Protein AF-A0A522D1J7-F1 (afdb_monomer)

Mean predicted aligned error: 9.19 Å

Nearest PDB structures (foldseek):
  8uyf-assembly1_A  TM=4.421E-01  e=2.051E+00  Pediculus humanus corporis
  8uyf-assembly1_B  TM=4.474E-01  e=2.983E+00  Pediculus humanus corporis
  6uuf-assembly2_B  TM=2.053E-01  e=1.700E+00  Mycolicibacterium smegmatis MC2 155
  8eon-assembly1_o  TM=2.452E-01  e=3.598E+00  Pseudomonas phage vB_PaeM_E217

Solvent-accessible surface area (backbone atoms only — not comparable to full-atom values): 10510 Å² total; per-residue (Å²): 131,82,82,78,74,70,90,61,59,84,68,55,72,68,62,46,48,60,45,52,54,54,38,41,62,42,46,67,47,98,88,62,54,43,22,33,48,56,75,54,32,32,80,80,38,48,64,75,77,80,60,59,70,71,49,72,62,62,76,61,43,85,70,50,76,45,82,39,58,28,66,57,98,48,95,91,49,92,44,52,31,53,51,51,53,65,46,63,58,57,78,92,45,63,88,55,43,28,31,33,38,68,44,73,24,84,92,51,49,47,43,94,85,70,73,30,36,26,26,42,30,41,32,20,28,48,70,72,57,68,68,68,49,64,43,46,43,25,53,91,87,35,81,41,66,60,75,73,79,69,77,70,72,77,70,75,74,75,76,72,74,81,81,81,76,77,82,72,85,82,131

pLDDT: mean 85.58, std 15.96, range [39.41, 98.56]

Sequence (171 aa):
MTQQKSPIPKLSKDALLARAFRIKPLKADDDGTLHFIKPCDIETVAFAWDPERVEKAKGLTPLRAITTVHSYGAPSFFKPDISEVLAQIPPELLDRVSAFTTEPDYDNQFTQGGSYHRGVTTLYEGPLPEAVRAAPVIYKKKEVFPPEPSQATTQDIAVMKPIQLKKGPQP

Radius of gyration: 22.84 Å; Cα contacts (8 Å, |Δi|>4): 275; chains: 1; bounding box: 77×70×40 Å

Foldseek 3Di:
DPPPPPPQDDDDPVLLQVLPLQEFEWEADPVRFIFTFAADAQAPAQCHPDTHGDGTDPFKDWDDKDKFKAADPDLVDPRHGNSSVSRPPDPVCSVFFRYKYKDFPPVQQADVVSRIGIIIITTIGGDDDPCSSQHFHQYPNDTDGDPDPPPPPVPPPPPPDDDPDDDDDDD

Secondary structure (DSSP, 8-state):
------SSPPPPHHHHHHHHHH-EEEEE-TT--EEEEPP-BTTT--TTTSPPEEEE--S-EEEEEEEEEE--SSTT-----HHHHHHHS-GGGTTT--EEEEEE-SSS-B-TTSSSEEEEEEEEESPPPHHHHHSPEEETTEEEPPPP-----------PPP-----PPP-

Structure (mmCIF, N/CA/C/O backbone):
data_AF-A0A522D1J7-F1
#
_entry.id   AF-A0A522D1J7-F1
#
loop_
_atom_site.group_PDB
_atom_site.id
_atom_site.type_symbol
_atom_site.label_atom_id
_atom_site.label_alt_id
_atom_site.label_comp_id
_atom_site.label_asym_id
_atom_site.label_entity_id
_atom_site.label_seq_id
_atom_site.pdbx_PDB_ins_code
_atom_site.Cartn_x
_atom_site.Cartn_y
_atom_site.Cartn_z
_atom_site.occupancy
_atom_site.B_iso_or_equiv
_atom_site.auth_seq_id
_atom_site.auth_comp_id
_atom_site.auth_asym_id
_atom_site.auth_atom_id
_atom_site.pdbx_PDB_model_num
ATOM 1 N N . MET A 1 1 ? 21.960 17.605 -21.267 1.00 39.41 1 MET A N 1
ATOM 2 C CA . MET A 1 1 ? 21.534 16.441 -20.463 1.00 39.41 1 MET A CA 1
ATOM 3 C C . MET A 1 1 ? 20.221 16.798 -19.795 1.00 39.41 1 MET A C 1
ATOM 5 O O . MET A 1 1 ? 20.213 17.581 -18.855 1.00 39.41 1 MET A O 1
ATOM 9 N N . THR A 1 2 ? 19.105 16.338 -20.347 1.00 41.81 2 THR A N 1
ATOM 10 C CA . THR A 1 2 ? 17.777 16.564 -19.767 1.00 41.81 2 THR A CA 1
ATOM 11 C C . THR A 1 2 ? 17.699 15.727 -18.494 1.00 41.81 2 THR A C 1
ATOM 13 O O . THR A 1 2 ? 17.844 14.510 -18.571 1.00 41.81 2 THR A O 1
ATOM 16 N N . GLN A 1 3 ? 17.554 16.350 -17.321 1.00 41.66 3 GLN A N 1
ATOM 17 C CA . GLN A 1 3 ? 17.318 15.600 -16.086 1.00 41.66 3 GLN A CA 1
ATOM 18 C C . GLN A 1 3 ? 16.017 14.816 -16.265 1.00 41.66 3 GLN A C 1
ATOM 20 O O . GLN A 1 3 ? 14.937 15.402 -16.342 1.00 41.66 3 GLN A O 1
ATOM 25 N N . GLN A 1 4 ? 16.121 13.497 -16.399 1.00 52.09 4 GLN A N 1
ATOM 26 C CA . GLN A 1 4 ? 14.957 12.634 -16.490 1.00 52.09 4 GLN A CA 1
ATOM 27 C C . GLN A 1 4 ? 14.294 12.650 -15.110 1.00 52.09 4 GLN A C 1
ATOM 29 O O . GLN A 1 4 ? 14.857 12.181 -14.122 1.00 52.09 4 GLN A O 1
ATOM 34 N N . LYS A 1 5 ? 13.138 13.312 -15.016 1.00 63.69 5 LYS A N 1
ATOM 35 C CA . LYS A 1 5 ? 12.354 13.390 -13.783 1.00 63.69 5 LYS A CA 1
ATOM 36 C C . LYS A 1 5 ? 12.001 11.961 -13.362 1.00 63.69 5 LYS A C 1
ATOM 38 O O . LYS A 1 5 ? 11.512 11.198 -14.191 1.00 63.69 5 LYS A O 1
ATOM 43 N N . SER A 1 6 ? 12.271 11.609 -12.102 1.00 76.31 6 SER A N 1
ATOM 44 C CA . SER A 1 6 ? 11.918 10.296 -11.543 1.00 76.31 6 SER A CA 1
ATOM 45 C C . SER A 1 6 ? 10.456 9.958 -11.870 1.00 76.31 6 SER A C 1
ATOM 47 O O . SER A 1 6 ? 9.598 10.820 -11.649 1.00 76.31 6 SER A O 1
ATOM 49 N N . PRO A 1 7 ? 10.157 8.743 -12.370 1.00 84.00 7 PRO A N 1
ATOM 50 C CA . PRO A 1 7 ? 8.789 8.334 -12.685 1.00 84.00 7 PRO A CA 1
ATOM 51 C C . PRO A 1 7 ? 7.926 8.204 -11.425 1.00 84.00 7 PRO A C 1
ATOM 53 O O . PRO A 1 7 ? 6.711 8.347 -11.499 1.00 84.00 7 PRO A O 1
ATOM 56 N N . ILE A 1 8 ? 8.554 7.989 -10.264 1.00 89.38 8 ILE A N 1
ATOM 57 C CA . ILE A 1 8 ? 7.878 7.891 -8.971 1.00 89.38 8 ILE A CA 1
ATOM 58 C C . ILE A 1 8 ? 7.698 9.305 -8.392 1.00 89.38 8 ILE A C 1
ATOM 60 O O . ILE A 1 8 ? 8.707 9.989 -8.149 1.00 89.38 8 ILE A O 1
ATOM 64 N N . PRO A 1 9 ? 6.452 9.767 -8.163 1.00 91.69 9 PRO A N 1
ATOM 65 C CA . PRO A 1 9 ? 6.189 11.060 -7.544 1.00 91.69 9 PRO A CA 1
ATOM 66 C C . PRO A 1 9 ? 6.733 11.125 -6.114 1.00 91.69 9 PRO A C 1
ATOM 68 O O . PRO A 1 9 ? 6.658 10.160 -5.360 1.00 91.69 9 PRO A O 1
ATOM 71 N N . LYS A 1 10 ? 7.233 12.296 -5.708 1.00 90.31 10 LYS A N 1
ATOM 72 C CA . LYS A 1 10 ? 7.606 12.559 -4.312 1.00 90.31 10 LYS A CA 1
ATOM 73 C C . LYS A 1 10 ? 6.469 13.286 -3.605 1.00 90.31 10 LYS A C 1
ATOM 75 O O . LYS A 1 10 ? 6.099 14.384 -4.015 1.00 90.31 10 LYS A O 1
ATOM 80 N N . LEU A 1 11 ? 5.942 12.687 -2.541 1.00 91.81 11 LEU A N 1
ATOM 81 C CA . LEU A 1 11 ? 4.979 13.328 -1.647 1.00 91.81 11 LEU A CA 1
ATOM 82 C C . LEU A 1 11 ? 5.694 14.046 -0.497 1.00 91.81 11 LEU A C 1
ATOM 84 O O . LEU A 1 11 ? 6.791 13.660 -0.092 1.00 91.81 11 LEU A O 1
ATOM 88 N N . SER A 1 12 ? 5.053 15.077 0.058 1.00 95.69 12 SER A N 1
ATOM 89 C CA . SER A 1 12 ? 5.451 15.595 1.367 1.00 95.69 12 SER A CA 1
ATOM 90 C C . SER A 1 12 ? 5.176 14.544 2.447 1.00 95.69 12 SER A C 1
ATOM 92 O O . SER A 1 12 ? 4.295 13.694 2.289 1.00 95.69 12 SER A O 1
ATOM 94 N N . LYS A 1 13 ? 5.902 14.625 3.568 1.00 94.69 13 LYS A N 1
ATOM 95 C CA . LYS A 1 13 ? 5.699 13.738 4.723 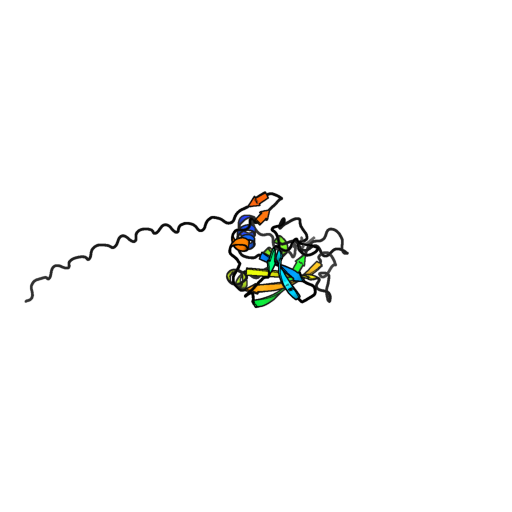1.00 94.69 13 LYS A CA 1
ATOM 96 C C . LYS A 1 13 ? 4.227 13.701 5.149 1.00 94.69 13 LYS A C 1
ATOM 98 O O . LYS A 1 13 ? 3.681 12.621 5.341 1.00 94.69 13 LYS A O 1
ATOM 103 N N . ASP A 1 14 ? 3.589 14.863 5.261 1.00 94.56 14 ASP A N 1
ATOM 104 C CA . ASP A 1 14 ? 2.214 14.961 5.759 1.00 94.56 14 ASP A CA 1
ATOM 105 C C . ASP A 1 14 ? 1.212 14.344 4.779 1.00 94.56 14 ASP A C 1
ATOM 107 O O . ASP A 1 14 ? 0.323 13.605 5.194 1.00 94.56 14 ASP A O 1
ATOM 111 N N . ALA A 1 15 ? 1.396 14.561 3.472 1.00 95.50 15 ALA A N 1
ATOM 112 C CA . ALA A 1 15 ? 0.555 13.942 2.451 1.00 95.50 15 ALA A CA 1
ATOM 113 C C . ALA A 1 15 ? 0.721 12.415 2.422 1.00 95.50 15 ALA A C 1
ATOM 115 O O . ALA A 1 15 ? -0.261 11.688 2.267 1.00 95.50 15 ALA A O 1
ATOM 116 N N . LEU A 1 16 ? 1.952 11.924 2.590 1.00 96.25 16 LEU A N 1
ATOM 117 C CA . LEU A 1 16 ? 2.239 10.496 2.651 1.00 96.25 16 LEU A CA 1
ATOM 118 C C . LEU A 1 16 ? 1.602 9.847 3.887 1.00 96.25 16 LEU A C 1
ATOM 120 O O . LEU A 1 16 ? 0.914 8.837 3.756 1.00 96.25 16 LEU A O 1
ATOM 124 N N . LEU A 1 17 ? 1.783 10.443 5.068 1.00 96.19 17 LEU A N 1
ATOM 125 C CA . LEU A 1 17 ? 1.192 9.946 6.311 1.00 96.19 17 LEU A CA 1
ATOM 126 C C . LEU A 1 17 ? -0.338 9.973 6.258 1.00 96.19 17 LEU A C 1
ATOM 128 O O . LEU A 1 17 ? -0.970 8.978 6.599 1.00 96.19 17 LEU A O 1
ATOM 132 N N . ALA A 1 18 ? -0.939 11.055 5.751 1.00 95.38 18 ALA A N 1
ATOM 133 C CA . ALA A 1 18 ? -2.389 11.150 5.580 1.00 95.38 18 ALA A CA 1
ATOM 134 C C . ALA A 1 18 ? -2.948 10.008 4.713 1.00 95.38 18 ALA A C 1
ATOM 136 O O . ALA A 1 18 ? -3.993 9.440 5.037 1.00 95.38 18 ALA A O 1
ATOM 137 N N . ARG A 1 19 ? -2.234 9.627 3.642 1.00 97.12 19 ARG A N 1
ATOM 138 C CA . ARG A 1 19 ? -2.584 8.455 2.826 1.00 97.12 19 ARG A CA 1
ATOM 139 C C . ARG A 1 19 ? -2.373 7.151 3.598 1.00 97.12 19 ARG A C 1
ATOM 141 O O . ARG A 1 19 ? -3.286 6.338 3.641 1.00 97.12 19 ARG A O 1
ATOM 148 N N . ALA A 1 20 ? -1.231 6.968 4.257 1.00 96.75 20 ALA A N 1
ATOM 149 C CA . ALA A 1 20 ? -0.894 5.741 4.990 1.00 96.75 20 ALA A CA 1
ATOM 150 C C . ALA A 1 20 ? -1.809 5.464 6.204 1.00 96.75 20 ALA A C 1
ATOM 152 O O . ALA A 1 20 ? -1.989 4.313 6.616 1.00 96.75 20 ALA A O 1
ATOM 153 N N . PHE A 1 21 ? -2.428 6.496 6.783 1.00 96.38 21 PHE A N 1
ATOM 154 C CA . PHE A 1 21 ? -3.454 6.316 7.812 1.00 96.38 21 PHE A CA 1
ATOM 155 C C . PHE A 1 21 ? -4.760 5.747 7.253 1.00 96.38 21 PHE A C 1
ATOM 157 O O . PHE A 1 21 ? -5.415 4.966 7.939 1.00 96.38 21 PHE A O 1
ATOM 164 N N . ARG A 1 22 ? -5.115 6.097 6.013 1.00 96.19 22 ARG A N 1
ATOM 165 C CA . ARG A 1 22 ? -6.390 5.731 5.374 1.00 96.19 22 ARG A CA 1
ATOM 166 C C . ARG A 1 22 ? -6.303 4.499 4.479 1.00 96.19 22 ARG A C 1
ATOM 168 O O . ARG A 1 22 ? -7.306 3.821 4.306 1.00 96.19 22 ARG A O 1
ATOM 175 N N . ILE A 1 23 ? -5.136 4.244 3.897 1.00 97.94 23 ILE A N 1
ATOM 176 C CA . ILE A 1 23 ? -4.928 3.250 2.846 1.00 97.94 23 ILE A CA 1
ATOM 177 C C . ILE A 1 23 ? -3.922 2.217 3.343 1.00 97.94 23 ILE A C 1
ATOM 179 O O . ILE A 1 23 ? -2.768 2.556 3.615 1.00 97.94 23 ILE A O 1
ATOM 183 N N . LYS A 1 24 ? -4.360 0.963 3.477 1.00 96.88 24 LYS A N 1
ATOM 184 C CA . LYS A 1 24 ? -3.573 -0.100 4.113 1.00 96.88 24 LYS A CA 1
ATOM 185 C C . LYS A 1 24 ? -3.118 -1.172 3.114 1.00 96.88 24 LYS A C 1
ATOM 187 O O . LYS A 1 24 ? -3.915 -1.600 2.281 1.00 96.88 24 LYS A O 1
ATOM 192 N N . PRO A 1 25 ? -1.859 -1.630 3.188 1.00 97.19 25 PRO A N 1
ATOM 193 C CA . PRO A 1 25 ? -1.409 -2.760 2.388 1.00 97.19 25 PRO A CA 1
ATOM 194 C C . PRO A 1 25 ? -2.101 -4.054 2.829 1.00 97.19 25 PRO A C 1
ATOM 196 O O . PRO A 1 25 ? -2.381 -4.269 4.012 1.00 97.19 25 PRO A O 1
ATOM 199 N N . LEU A 1 26 ? -2.331 -4.926 1.857 1.00 96.69 26 LEU A N 1
ATOM 200 C CA . LEU A 1 26 ? -2.852 -6.273 2.026 1.00 96.69 26 LEU A CA 1
ATOM 201 C C . LEU A 1 26 ? -1.851 -7.292 1.486 1.00 96.69 26 LEU A C 1
ATOM 203 O O . LEU A 1 26 ? -1.044 -6.993 0.601 1.00 96.69 26 LEU A O 1
ATOM 207 N N . LYS A 1 27 ? -1.973 -8.526 1.966 1.00 94.62 27 LYS A N 1
ATOM 208 C CA . LYS A 1 27 ? -1.305 -9.698 1.405 1.00 94.62 27 LYS A CA 1
ATOM 209 C C . LYS A 1 27 ? -2.343 -10.781 1.126 1.00 94.62 27 LYS A C 1
ATOM 211 O O . LYS A 1 27 ? -3.201 -11.032 1.968 1.00 94.62 27 LYS A O 1
ATOM 216 N N . ALA A 1 28 ? -2.272 -11.376 -0.060 1.00 92.81 28 ALA A N 1
ATOM 217 C CA . ALA A 1 28 ? -3.048 -12.563 -0.396 1.00 92.81 28 ALA A CA 1
ATOM 218 C C . ALA A 1 28 ? -2.327 -13.823 0.104 1.00 92.81 28 ALA A C 1
ATOM 220 O O . ALA A 1 28 ? -1.097 -13.896 0.024 1.00 92.81 28 ALA A O 1
ATOM 221 N N . ASP A 1 29 ? -3.097 -14.785 0.599 1.00 90.44 29 ASP A N 1
ATOM 222 C CA . ASP A 1 29 ? -2.662 -16.168 0.793 1.00 90.44 29 ASP A CA 1
ATOM 223 C C . ASP A 1 29 ? -2.721 -16.962 -0.516 1.00 90.44 29 ASP A C 1
ATOM 225 O O . ASP A 1 29 ? -3.245 -16.488 -1.526 1.00 90.44 29 ASP A O 1
ATOM 229 N N . ASP A 1 30 ? -2.190 -18.186 -0.491 1.00 88.25 30 ASP A N 1
ATOM 230 C CA . ASP A 1 30 ? -2.164 -19.089 -1.649 1.00 88.25 30 ASP A CA 1
ATOM 231 C C . ASP A 1 30 ? -3.578 -19.446 -2.152 1.00 88.25 30 ASP A C 1
ATOM 233 O O . ASP A 1 30 ? -3.762 -19.771 -3.323 1.00 88.25 30 ASP A O 1
ATOM 237 N N . ASP A 1 31 ? -4.591 -19.353 -1.283 1.00 90.94 31 ASP A N 1
ATOM 238 C CA . ASP A 1 31 ? -6.010 -19.541 -1.616 1.00 90.94 31 ASP A CA 1
ATOM 239 C C . ASP A 1 31 ? -6.691 -18.257 -2.142 1.00 90.94 31 ASP A C 1
ATOM 241 O O . ASP A 1 31 ? -7.889 -18.258 -2.432 1.00 90.94 31 ASP A O 1
ATOM 245 N N . GLY A 1 32 ? -5.947 -17.150 -2.243 1.00 91.00 32 GLY A N 1
ATOM 246 C CA . GLY A 1 32 ? -6.447 -15.833 -2.631 1.00 91.00 32 GLY A CA 1
ATOM 247 C C . GLY A 1 32 ? -7.129 -15.049 -1.504 1.00 91.00 32 GLY A C 1
ATOM 248 O O . GLY A 1 32 ? -7.619 -13.942 -1.742 1.00 91.00 32 GLY A O 1
ATOM 249 N N . THR A 1 33 ? -7.170 -15.566 -0.271 1.00 94.25 33 THR A N 1
ATOM 250 C CA . THR A 1 33 ? -7.717 -14.830 0.871 1.00 94.25 33 THR A CA 1
ATOM 251 C C . THR A 1 33 ? -6.848 -13.606 1.170 1.00 94.25 33 THR A C 1
ATOM 253 O O . THR A 1 33 ? -5.648 -13.712 1.404 1.00 94.25 33 THR A O 1
ATOM 256 N N . LEU A 1 34 ? -7.469 -12.424 1.218 1.00 96.06 34 LEU A N 1
ATOM 257 C CA . LEU A 1 34 ? -6.787 -11.176 1.557 1.00 96.06 34 LEU A CA 1
ATOM 258 C C . LEU A 1 34 ? -6.702 -10.970 3.072 1.00 96.06 34 LEU A C 1
ATOM 260 O O . LEU A 1 34 ? -7.700 -11.087 3.787 1.00 96.06 34 LEU A O 1
ATOM 264 N N . HIS A 1 35 ? -5.523 -10.572 3.537 1.00 96.44 35 HIS A N 1
ATOM 265 C CA . HIS A 1 35 ? -5.229 -10.232 4.924 1.00 96.44 35 HIS A CA 1
ATOM 266 C C . HIS A 1 35 ? -4.638 -8.830 5.038 1.00 96.44 35 HIS A C 1
ATOM 268 O O . HIS A 1 35 ? -3.801 -8.430 4.227 1.00 96.44 35 HIS A O 1
ATOM 274 N N . PHE A 1 36 ? -5.028 -8.104 6.085 1.00 96.31 36 PHE A N 1
ATOM 275 C CA . PHE A 1 36 ? -4.264 -6.945 6.533 1.00 96.31 36 PHE A CA 1
ATOM 276 C C . PHE A 1 36 ? -2.947 -7.411 7.142 1.00 96.31 36 PHE A C 1
ATOM 278 O O . PHE A 1 36 ? -2.884 -8.441 7.821 1.00 96.31 36 PHE A O 1
ATOM 285 N N . ILE A 1 37 ? -1.902 -6.625 6.916 1.00 94.56 37 ILE A N 1
ATOM 286 C CA . ILE A 1 37 ? -0.573 -6.909 7.442 1.00 94.56 37 ILE A CA 1
ATOM 287 C C . ILE A 1 37 ? -0.249 -6.018 8.635 1.00 94.56 37 ILE A C 1
ATOM 289 O O . ILE A 1 37 ? -0.783 -4.916 8.782 1.00 94.56 37 ILE A O 1
ATOM 293 N N . LYS A 1 38 ? 0.660 -6.491 9.482 1.00 93.88 38 LYS A N 1
ATOM 294 C CA . LYS A 1 38 ? 1.192 -5.72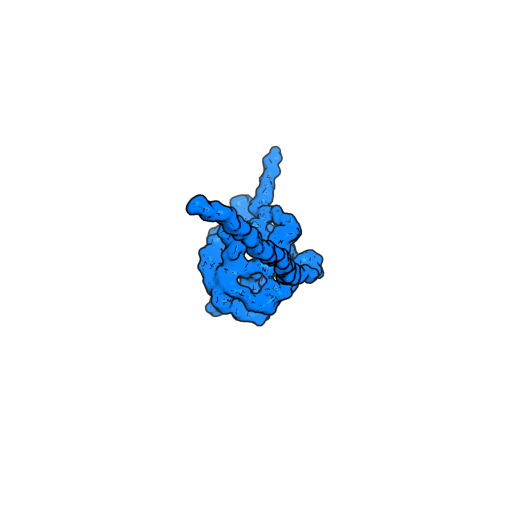3 10.600 1.00 93.88 38 LYS A CA 1
ATOM 295 C C . LYS A 1 38 ? 1.887 -4.461 10.082 1.00 93.88 38 LYS A C 1
ATOM 297 O O . LYS A 1 38 ? 2.559 -4.526 9.047 1.00 93.88 38 LYS A O 1
ATOM 302 N N . PRO A 1 39 ? 1.766 -3.322 10.788 1.00 93.81 39 PRO A N 1
ATOM 303 C CA . PRO A 1 39 ? 2.493 -2.118 10.427 1.00 93.81 39 PRO A CA 1
ATOM 304 C C . PRO A 1 39 ? 3.986 -2.387 10.242 1.00 93.81 39 PRO A C 1
ATOM 306 O O . PRO A 1 39 ? 4.653 -2.944 11.113 1.00 93.81 39 PRO A O 1
ATOM 309 N N . CYS A 1 40 ? 4.507 -1.962 9.099 1.00 92.94 40 CYS A N 1
ATOM 310 C CA . CYS A 1 40 ? 5.922 -1.999 8.767 1.00 92.94 40 CYS A CA 1
ATOM 311 C C . CYS A 1 40 ? 6.348 -0.645 8.198 1.00 92.94 40 CYS A C 1
ATOM 313 O O . CYS A 1 40 ? 5.508 0.210 7.899 1.00 92.94 40 CYS A O 1
ATOM 315 N N . ASP A 1 41 ? 7.659 -0.421 8.119 1.00 94.06 41 ASP A N 1
ATOM 316 C CA . ASP A 1 41 ? 8.195 0.860 7.671 1.00 94.06 41 ASP A CA 1
ATOM 317 C C . ASP A 1 41 ? 7.870 1.121 6.197 1.00 94.06 41 ASP A C 1
ATOM 319 O O . ASP A 1 41 ? 8.293 0.373 5.314 1.00 94.06 41 ASP A O 1
ATOM 323 N N . ILE A 1 42 ? 7.141 2.208 5.941 1.00 93.50 42 ILE A N 1
ATOM 324 C CA . ILE A 1 42 ? 6.578 2.501 4.618 1.00 93.50 42 ILE A CA 1
ATOM 325 C C . ILE A 1 42 ? 7.610 2.926 3.554 1.00 93.50 42 ILE A C 1
ATOM 327 O O . ILE A 1 42 ? 7.247 3.026 2.382 1.00 93.50 42 ILE A O 1
ATOM 331 N N . GLU A 1 43 ? 8.864 3.201 3.929 1.00 90.25 43 GLU A N 1
ATOM 332 C CA . GLU A 1 43 ? 9.93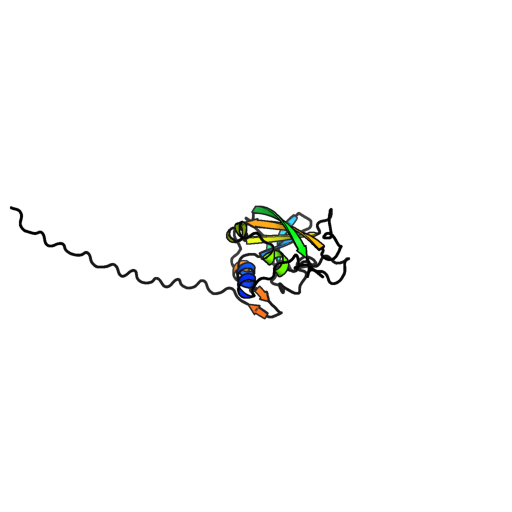6 3.627 3.006 1.00 90.25 43 GLU A CA 1
ATOM 333 C C . GLU A 1 43 ? 11.073 2.608 2.871 1.00 90.25 43 GLU A C 1
ATOM 335 O O . GLU A 1 43 ? 11.944 2.784 2.027 1.00 90.25 43 GLU A O 1
ATOM 340 N N . THR A 1 44 ? 11.148 1.599 3.741 1.00 83.81 44 THR A N 1
ATOM 341 C CA . THR A 1 44 ? 12.337 0.732 3.802 1.00 83.81 44 THR A CA 1
ATOM 342 C C . THR A 1 44 ? 12.036 -0.758 3.768 1.00 83.81 44 THR A C 1
ATOM 344 O O . THR A 1 44 ? 12.947 -1.540 3.460 1.00 83.81 44 THR A O 1
ATOM 347 N N . VAL A 1 45 ? 10.796 -1.167 4.052 1.00 84.00 45 VAL A N 1
ATOM 348 C CA . VAL A 1 45 ? 10.395 -2.575 4.115 1.00 84.00 45 VAL A CA 1
ATOM 349 C C . VAL A 1 45 ? 9.621 -2.982 2.865 1.00 84.00 45 VAL A C 1
ATOM 351 O O . VAL A 1 45 ? 8.610 -2.385 2.504 1.00 84.00 45 VAL A O 1
ATOM 354 N N . ALA A 1 46 ? 10.072 -4.088 2.270 1.00 83.31 46 ALA A N 1
ATOM 355 C CA . ALA A 1 46 ? 9.395 -4.776 1.182 1.00 83.31 46 ALA A CA 1
ATOM 356 C C . ALA A 1 46 ? 8.165 -5.519 1.721 1.00 83.31 46 ALA A C 1
ATOM 358 O O . ALA A 1 46 ? 8.233 -6.701 2.063 1.00 83.31 46 ALA A O 1
ATOM 359 N N . PHE A 1 47 ? 7.035 -4.827 1.827 1.00 84.81 47 PHE A N 1
ATOM 360 C CA . PHE A 1 47 ? 5.827 -5.381 2.448 1.00 84.81 47 PHE A CA 1
ATOM 361 C C . PHE A 1 47 ? 5.266 -6.615 1.712 1.00 84.81 47 PHE A C 1
ATOM 363 O O . PHE A 1 47 ? 4.455 -7.347 2.270 1.00 84.81 47 PHE A O 1
ATOM 370 N N . ALA A 1 48 ? 5.695 -6.862 0.470 1.00 80.00 48 ALA A N 1
ATOM 371 C CA . ALA A 1 48 ? 5.226 -7.968 -0.357 1.00 80.00 48 ALA A CA 1
ATOM 372 C C . ALA A 1 48 ? 5.910 -9.325 -0.081 1.00 80.00 48 ALA A C 1
ATOM 374 O O . ALA A 1 48 ? 5.368 -10.343 -0.515 1.00 80.00 48 ALA A O 1
ATOM 375 N N . TRP A 1 49 ? 7.072 -9.375 0.587 1.00 81.75 49 TRP A N 1
ATOM 376 C CA . TRP A 1 49 ? 7.884 -10.605 0.668 1.00 81.75 49 TRP A CA 1
ATOM 377 C C . TRP A 1 49 ? 7.381 -11.613 1.696 1.00 81.75 49 TRP A C 1
ATOM 379 O O . TRP A 1 49 ? 7.054 -12.730 1.315 1.00 81.75 49 TRP A O 1
ATOM 389 N N . ASP A 1 50 ? 7.279 -11.226 2.964 1.00 79.12 50 ASP A N 1
ATOM 390 C CA . ASP A 1 50 ? 6.701 -12.087 4.004 1.00 79.12 50 ASP A CA 1
ATOM 391 C C . ASP A 1 50 ? 6.219 -11.252 5.200 1.00 79.12 50 ASP A C 1
ATOM 393 O O . ASP A 1 50 ? 6.884 -11.167 6.235 1.00 79.12 50 ASP A O 1
ATOM 397 N N . PRO A 1 51 ? 5.111 -10.511 5.043 1.00 85.19 51 PRO A N 1
ATOM 398 C CA . PRO A 1 51 ? 4.587 -9.711 6.130 1.00 85.19 51 PRO A CA 1
ATOM 399 C C . PRO A 1 51 ? 3.844 -10.581 7.154 1.00 85.19 51 PRO A C 1
ATOM 401 O O . PRO A 1 51 ? 3.081 -11.486 6.806 1.00 85.19 51 PRO A O 1
ATOM 404 N N . GLU A 1 52 ? 3.983 -10.233 8.433 1.00 89.00 52 GLU A N 1
ATOM 405 C CA . GLU A 1 52 ? 3.140 -10.790 9.492 1.00 89.00 52 GLU A CA 1
ATOM 406 C C . GLU A 1 52 ? 1.682 -10.370 9.245 1.00 89.00 52 GLU A C 1
ATOM 408 O O . GLU A 1 52 ? 1.366 -9.180 9.150 1.00 89.00 52 GLU A O 1
ATOM 413 N N . ARG A 1 53 ? 0.791 -11.350 9.102 1.00 90.88 53 ARG A N 1
ATOM 414 C CA . ARG A 1 53 ? -0.637 -11.132 8.841 1.00 90.88 53 ARG A CA 1
ATOM 415 C C . ARG A 1 53 ? -1.368 -10.928 10.163 1.00 90.88 53 ARG A C 1
ATOM 417 O O . ARG A 1 53 ? -1.077 -11.617 11.135 1.00 90.88 53 ARG A O 1
ATOM 424 N N . VAL A 1 54 ? -2.325 -10.005 10.191 1.00 90.19 54 VAL A N 1
ATOM 425 C CA . VAL A 1 54 ? -3.071 -9.660 11.414 1.00 90.19 54 VAL A CA 1
ATOM 426 C C . VAL A 1 54 ? -4.478 -10.237 11.369 1.00 90.19 54 VAL A C 1
ATOM 428 O O . VAL A 1 54 ? -4.837 -11.076 12.188 1.00 90.19 54 VAL A O 1
ATOM 431 N N . GLU A 1 55 ? -5.284 -9.812 10.398 1.00 92.88 55 GLU A N 1
ATOM 432 C CA . GLU A 1 55 ? -6.676 -10.242 10.285 1.00 92.88 55 GLU A CA 1
ATOM 433 C C . GLU A 1 55 ? -7.125 -10.338 8.825 1.00 92.88 55 GLU A C 1
ATOM 435 O O . GLU A 1 55 ? -6.557 -9.698 7.937 1.00 92.88 55 GLU A O 1
ATOM 440 N N . LYS A 1 56 ? -8.147 -11.162 8.568 1.00 95.06 56 LYS A N 1
ATOM 441 C CA . LYS A 1 56 ? -8.733 -11.331 7.232 1.00 95.06 56 LYS A CA 1
ATOM 442 C C . LYS A 1 56 ? -9.462 -10.055 6.818 1.00 95.06 56 LYS A C 1
ATOM 444 O O . LYS A 1 56 ? -10.331 -9.573 7.543 1.00 95.06 56 LYS A O 1
ATOM 449 N N . ALA A 1 57 ? -9.173 -9.558 5.623 1.00 95.50 57 ALA A N 1
ATOM 450 C CA . ALA A 1 57 ? -9.864 -8.417 5.051 1.00 95.50 57 ALA A CA 1
ATOM 451 C C . ALA A 1 57 ? -11.269 -8.832 4.587 1.00 95.50 57 ALA A C 1
ATOM 453 O O . ALA A 1 57 ? -11.438 -9.567 3.614 1.00 95.50 57 ALA A O 1
ATOM 454 N N . LYS A 1 58 ? -12.298 -8.384 5.313 1.00 95.12 58 LYS A N 1
ATOM 455 C CA . LYS A 1 58 ? -13.709 -8.669 5.015 1.00 95.12 58 LYS A CA 1
ATOM 456 C C . LYS A 1 58 ? -14.411 -7.410 4.518 1.00 95.12 58 LYS A C 1
ATOM 458 O O . LYS A 1 58 ? -14.198 -6.330 5.056 1.00 95.12 58 LYS A O 1
ATOM 463 N N . GLY A 1 59 ? -15.282 -7.564 3.521 1.00 95.06 59 GLY A N 1
ATOM 464 C CA . GLY A 1 59 ? -16.094 -6.463 2.988 1.00 95.06 59 GLY A CA 1
ATOM 465 C C . GLY A 1 59 ? -15.349 -5.498 2.061 1.00 95.06 59 GLY A C 1
ATOM 466 O O . GLY A 1 59 ? -15.914 -4.473 1.695 1.00 95.06 59 GLY A O 1
ATOM 467 N N . LEU A 1 60 ? -14.109 -5.814 1.676 1.00 97.00 60 LEU A N 1
ATOM 468 C CA . LEU A 1 60 ? -13.397 -5.078 0.637 1.00 97.00 60 LEU A CA 1
ATOM 469 C C . LEU A 1 60 ? -13.842 -5.537 -0.751 1.00 97.00 60 LEU A C 1
ATOM 471 O O . LEU A 1 60 ? -14.054 -6.727 -0.986 1.00 97.00 60 LEU A O 1
ATOM 475 N N . THR A 1 61 ? -13.933 -4.589 -1.676 1.00 97.25 61 THR A N 1
ATOM 476 C CA . THR A 1 61 ? -14.262 -4.831 -3.083 1.00 97.25 61 THR A CA 1
ATOM 477 C C . THR A 1 61 ? -13.177 -4.238 -3.981 1.00 97.25 61 THR A C 1
ATOM 479 O O . THR A 1 61 ? -12.693 -3.141 -3.686 1.00 97.25 61 THR A O 1
ATOM 482 N N . PRO A 1 62 ? -12.741 -4.942 -5.045 1.00 97.38 62 PRO A N 1
ATOM 483 C CA . PRO A 1 62 ? -11.775 -4.390 -5.988 1.00 97.38 62 PRO A CA 1
ATOM 484 C C . PRO A 1 62 ? -12.341 -3.143 -6.672 1.00 97.38 62 PRO A C 1
ATOM 486 O O . PRO A 1 62 ? -13.426 -3.182 -7.247 1.00 97.38 62 PRO A O 1
ATOM 489 N N . LEU A 1 63 ? -11.586 -2.048 -6.631 1.00 96.69 63 LEU A N 1
ATOM 490 C CA . LEU A 1 63 ? -11.946 -0.775 -7.248 1.00 96.69 63 LEU A CA 1
ATOM 491 C C . LEU A 1 63 ? -11.324 -0.637 -8.642 1.00 96.69 63 LEU A C 1
ATOM 493 O O . LEU A 1 63 ? -12.014 -0.349 -9.619 1.00 96.69 63 LEU A O 1
ATOM 497 N N . ARG A 1 64 ? -9.996 -0.784 -8.728 1.00 96.69 64 ARG A N 1
ATOM 498 C CA . ARG A 1 64 ? -9.224 -0.624 -9.969 1.00 96.69 64 ARG A CA 1
ATOM 499 C C . ARG A 1 64 ? -7.824 -1.213 -9.810 1.00 96.69 64 ARG A C 1
ATOM 501 O O . ARG A 1 64 ? -7.212 -1.042 -8.760 1.00 96.69 64 ARG A O 1
ATOM 508 N N . ALA A 1 65 ? -7.297 -1.820 -10.869 1.00 97.75 65 ALA A N 1
ATOM 509 C CA . ALA A 1 65 ? -5.872 -2.114 -10.986 1.00 97.75 65 ALA A CA 1
ATOM 510 C C . ALA A 1 65 ? -5.145 -0.959 -11.691 1.00 97.75 65 ALA A C 1
ATOM 512 O O . ALA A 1 65 ? -5.629 -0.433 -12.696 1.00 97.75 65 ALA A O 1
ATOM 513 N N . ILE A 1 66 ? -3.995 -0.555 -11.160 1.00 97.12 66 ILE A N 1
ATOM 514 C CA . ILE A 1 66 ? -3.114 0.463 -11.739 1.00 97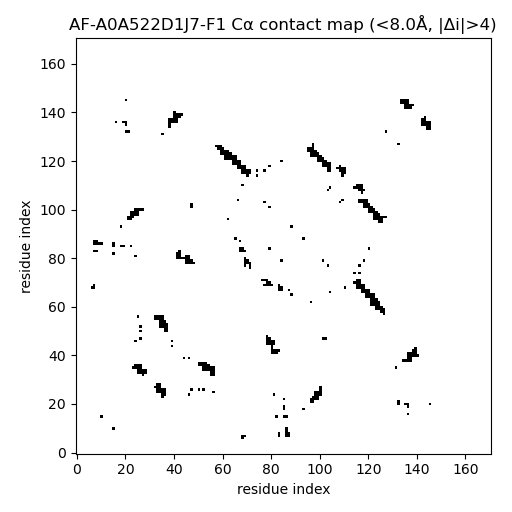.12 66 ILE A CA 1
ATOM 515 C C . ILE A 1 66 ? -1.703 -0.103 -11.891 1.00 97.12 66 ILE A C 1
ATOM 517 O O . ILE A 1 66 ? -1.273 -0.941 -11.100 1.00 97.12 66 ILE A O 1
ATOM 521 N N . THR A 1 67 ? -0.960 0.382 -12.881 1.00 96.56 67 THR A N 1
ATOM 522 C CA . THR A 1 67 ? 0.476 0.106 -12.971 1.00 96.56 67 THR A CA 1
ATOM 523 C C . THR A 1 67 ? 1.231 1.050 -12.044 1.00 96.56 67 THR A C 1
ATOM 525 O O . THR A 1 67 ? 1.063 2.267 -12.128 1.00 96.56 67 THR A O 1
ATOM 528 N N . THR A 1 68 ? 2.079 0.497 -11.183 1.00 95.44 68 THR A N 1
ATOM 529 C CA . THR A 1 68 ? 2.994 1.249 -10.318 1.00 95.44 68 THR A CA 1
ATOM 530 C C . THR A 1 68 ? 4.440 0.968 -10.698 1.00 95.44 68 THR A C 1
ATOM 532 O O . THR A 1 68 ? 4.767 -0.071 -11.266 1.00 95.44 68 THR A O 1
ATOM 535 N N . VAL A 1 69 ? 5.316 1.921 -10.408 1.00 94.50 69 VAL A N 1
ATOM 536 C CA . VAL A 1 69 ? 6.754 1.837 -10.655 1.00 94.50 69 VAL A CA 1
ATOM 537 C C . VAL A 1 69 ? 7.496 1.823 -9.322 1.00 94.50 69 VAL A C 1
ATOM 539 O O . VAL A 1 69 ? 7.149 2.589 -8.425 1.00 94.50 69 VAL A O 1
ATOM 542 N N . HIS A 1 70 ? 8.511 0.970 -9.206 1.00 92.56 70 HIS A N 1
ATOM 543 C CA . HIS A 1 70 ? 9.250 0.731 -7.968 1.00 92.56 70 HIS A CA 1
ATOM 544 C C . HIS A 1 70 ? 10.750 0.846 -8.187 1.00 92.56 70 HIS A C 1
ATOM 546 O O . HIS A 1 70 ? 11.292 0.331 -9.172 1.00 92.56 70 HIS A O 1
ATOM 552 N N . SER A 1 71 ? 11.426 1.533 -7.272 1.00 88.88 71 SER A N 1
ATOM 553 C CA . SER A 1 71 ? 12.881 1.518 -7.231 1.00 88.88 71 SER A CA 1
ATOM 554 C C . SER A 1 71 ? 13.384 0.156 -6.741 1.00 88.88 71 SER A C 1
ATOM 556 O O . SER A 1 71 ? 12.698 -0.568 -6.024 1.00 88.88 71 SER A O 1
ATOM 558 N N . TYR A 1 72 ? 14.594 -0.223 -7.147 1.00 76.12 72 TYR A N 1
ATOM 559 C CA . TYR A 1 72 ? 15.246 -1.429 -6.646 1.00 76.12 72 TYR A CA 1
ATOM 560 C C . TYR A 1 72 ? 16.742 -1.201 -6.452 1.00 76.12 72 TYR A C 1
ATOM 562 O O . TYR A 1 72 ? 17.380 -0.445 -7.182 1.00 76.12 72 TYR A O 1
ATOM 570 N N . GLY A 1 73 ? 17.316 -1.901 -5.470 1.00 66.06 73 GLY A N 1
ATOM 571 C CA . GLY A 1 73 ? 18.770 -1.974 -5.286 1.00 66.06 73 GLY A CA 1
ATOM 572 C C . GLY A 1 73 ? 19.443 -2.991 -6.214 1.00 66.06 73 GLY A C 1
ATOM 573 O O . GLY A 1 73 ? 20.636 -2.880 -6.478 1.00 66.06 73 GLY A O 1
ATOM 574 N N . ALA A 1 74 ? 18.684 -3.968 -6.723 1.00 73.44 74 ALA A N 1
ATOM 575 C CA . ALA A 1 74 ? 19.152 -4.966 -7.679 1.00 73.44 74 ALA A CA 1
ATOM 576 C C . ALA A 1 74 ? 17.994 -5.445 -8.585 1.00 73.44 74 ALA A C 1
ATOM 578 O O . ALA A 1 74 ? 16.901 -5.689 -8.068 1.00 73.44 74 ALA A O 1
ATOM 579 N N . PRO A 1 75 ? 18.217 -5.632 -9.904 1.00 72.19 75 PRO A N 1
ATOM 580 C CA . PRO A 1 75 ? 17.156 -5.969 -10.863 1.00 72.19 75 PRO A CA 1
ATOM 581 C C . PRO A 1 75 ? 16.383 -7.258 -10.564 1.00 72.19 75 PRO A C 1
ATOM 583 O O . PRO A 1 75 ? 15.245 -7.392 -10.996 1.00 72.19 75 PRO A O 1
ATOM 586 N N . SER A 1 76 ? 16.971 -8.209 -9.837 1.00 78.00 76 SER A N 1
ATOM 587 C CA . SER A 1 76 ? 16.335 -9.501 -9.544 1.00 78.00 76 SER A CA 1
ATOM 588 C C . SER A 1 76 ? 15.322 -9.458 -8.396 1.00 78.00 76 SER A C 1
ATOM 590 O O . SER A 1 76 ? 14.650 -10.454 -8.151 1.00 78.00 76 SER A O 1
ATOM 592 N N . PHE A 1 77 ? 15.220 -8.344 -7.663 1.00 82.44 77 PHE A N 1
ATOM 593 C CA . PHE A 1 77 ? 14.425 -8.270 -6.437 1.00 82.44 77 PHE A CA 1
ATOM 594 C C . PHE A 1 77 ? 13.310 -7.235 -6.553 1.00 82.44 77 PHE A C 1
ATOM 596 O O . PHE A 1 77 ? 13.555 -6.041 -6.389 1.00 82.44 77 PHE A O 1
ATOM 603 N N . PHE A 1 78 ? 12.080 -7.702 -6.791 1.00 87.31 78 PHE A N 1
ATOM 604 C CA . PHE A 1 78 ? 10.892 -6.850 -6.749 1.00 87.31 78 PHE A CA 1
ATOM 605 C C . PHE A 1 78 ? 10.614 -6.413 -5.314 1.00 87.31 78 PHE A C 1
ATOM 607 O O . PHE A 1 78 ? 10.080 -7.186 -4.518 1.00 87.31 78 PHE A O 1
ATOM 614 N N . LYS A 1 79 ? 11.018 -5.190 -4.976 1.00 85.81 79 LYS A N 1
ATOM 615 C CA . LYS A 1 79 ? 10.979 -4.653 -3.616 1.00 85.81 79 LYS A CA 1
ATOM 616 C C . LYS A 1 79 ? 10.066 -3.421 -3.548 1.00 85.81 79 LYS A C 1
ATOM 618 O O . LYS A 1 79 ? 10.575 -2.312 -3.433 1.00 85.81 79 LYS A O 1
ATOM 623 N N . PRO A 1 80 ? 8.736 -3.585 -3.653 1.00 88.50 80 PRO A N 1
ATOM 624 C CA . PRO A 1 80 ? 7.844 -2.440 -3.620 1.00 88.50 80 PRO A CA 1
ATOM 625 C C . PRO A 1 80 ? 7.809 -1.847 -2.211 1.00 88.50 80 PRO A C 1
ATOM 627 O O . PRO A 1 80 ? 7.531 -2.556 -1.238 1.00 88.50 80 PRO A O 1
ATOM 630 N N . ASP A 1 81 ? 8.035 -0.540 -2.115 1.00 91.06 81 ASP A N 1
ATOM 631 C CA . ASP A 1 81 ? 7.836 0.202 -0.876 1.00 91.06 81 ASP A CA 1
ATOM 632 C C . ASP A 1 81 ? 6.416 0.799 -0.850 1.00 91.06 81 ASP A C 1
ATOM 634 O O . ASP A 1 81 ? 5.893 1.285 -1.859 1.00 91.06 81 ASP A O 1
ATOM 638 N N . ILE A 1 82 ? 5.773 0.794 0.324 1.00 95.44 82 ILE A N 1
ATOM 639 C CA . ILE A 1 82 ? 4.397 1.303 0.498 1.00 95.44 82 ILE A CA 1
ATOM 640 C C . ILE A 1 82 ? 4.298 2.765 0.044 1.00 95.44 82 ILE A C 1
ATOM 642 O O . ILE A 1 82 ? 3.324 3.157 -0.597 1.00 95.44 82 ILE A O 1
ATOM 646 N N . SER A 1 83 ? 5.308 3.579 0.354 1.00 95.56 83 SER A N 1
ATOM 647 C CA . SER A 1 83 ? 5.328 4.997 -0.005 1.00 95.56 83 SER A CA 1
ATOM 648 C C . SER A 1 83 ? 5.287 5.242 -1.514 1.00 95.56 83 SER A C 1
ATOM 650 O O . SER A 1 83 ? 4.589 6.157 -1.956 1.00 95.56 83 SER A O 1
ATOM 652 N N . GLU A 1 84 ? 5.953 4.401 -2.309 1.00 95.12 84 GLU A N 1
ATOM 653 C CA . GLU A 1 84 ? 5.940 4.484 -3.770 1.00 95.12 84 GLU A CA 1
ATOM 654 C C . GLU A 1 84 ? 4.555 4.153 -4.327 1.00 95.12 84 GLU A C 1
ATOM 656 O O . GLU A 1 84 ? 4.076 4.848 -5.226 1.00 95.12 84 GLU A O 1
ATOM 661 N N . VAL A 1 85 ? 3.885 3.134 -3.773 1.00 96.56 85 VAL A N 1
ATOM 662 C CA . VAL A 1 85 ? 2.507 2.795 -4.156 1.00 96.56 85 VAL A CA 1
ATOM 663 C C . VAL A 1 85 ? 1.577 3.960 -3.834 1.00 96.56 85 VAL A C 1
ATOM 665 O O . VAL A 1 85 ? 0.889 4.471 -4.718 1.00 96.56 85 VAL A O 1
ATOM 668 N N . LEU A 1 86 ? 1.597 4.436 -2.584 1.00 97.31 86 LEU A N 1
ATOM 669 C CA . LEU A 1 86 ? 0.731 5.523 -2.127 1.00 97.31 86 LEU A CA 1
ATOM 670 C C . LEU A 1 86 ? 0.933 6.804 -2.939 1.00 97.31 86 LEU A C 1
ATOM 672 O O . LEU A 1 86 ? -0.038 7.524 -3.172 1.00 97.31 86 LEU A O 1
ATOM 676 N N . ALA A 1 87 ? 2.159 7.097 -3.381 1.00 96.81 87 ALA A N 1
ATOM 677 C CA . ALA A 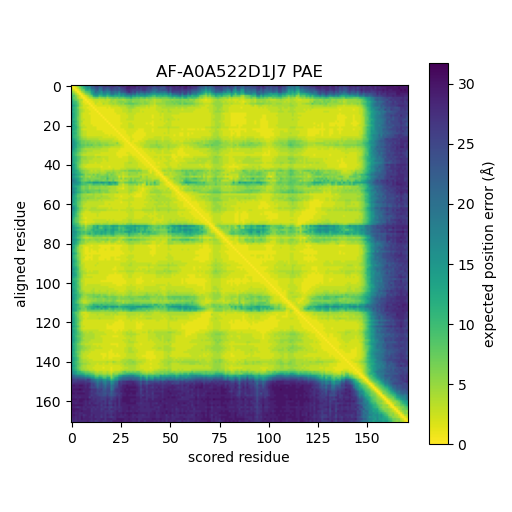1 87 ? 2.474 8.258 -4.211 1.00 96.81 87 ALA A CA 1
ATOM 678 C C . ALA A 1 87 ? 1.883 8.187 -5.627 1.00 96.81 87 ALA A C 1
ATOM 680 O O . ALA A 1 87 ? 1.643 9.233 -6.231 1.00 96.81 87 ALA A O 1
ATOM 681 N N . GLN A 1 88 ? 1.624 6.981 -6.133 1.00 97.31 88 GLN A N 1
ATOM 682 C CA . GLN A 1 88 ? 1.153 6.733 -7.497 1.00 97.31 88 GLN A CA 1
ATOM 683 C C . GLN A 1 88 ? -0.362 6.520 -7.599 1.00 97.31 88 GLN A C 1
ATOM 685 O O . GLN A 1 88 ? -0.883 6.449 -8.710 1.00 97.31 88 GLN A O 1
ATOM 690 N N . ILE A 1 89 ? -1.087 6.469 -6.473 1.00 97.38 89 ILE A N 1
ATOM 691 C CA . ILE A 1 89 ? -2.554 6.392 -6.494 1.00 97.38 89 ILE A CA 1
ATOM 692 C C . ILE A 1 89 ? -3.126 7.666 -7.149 1.00 97.38 89 ILE A C 1
ATOM 694 O O . ILE A 1 89 ? -2.829 8.772 -6.673 1.00 97.38 89 ILE A O 1
ATOM 698 N N . PRO A 1 90 ? -3.956 7.526 -8.202 1.00 96.06 90 PRO A N 1
ATOM 699 C CA . PRO A 1 90 ? -4.590 8.656 -8.869 1.00 96.06 90 PRO A CA 1
ATOM 700 C C . PRO A 1 90 ? -5.442 9.501 -7.903 1.00 96.06 90 PRO A C 1
ATOM 702 O O . PRO A 1 90 ? -6.180 8.924 -7.095 1.00 96.06 90 PRO A O 1
ATOM 705 N N . PRO A 1 91 ? -5.366 10.847 -7.956 1.00 95.19 91 PRO A N 1
ATOM 706 C CA . PRO A 1 91 ? -6.075 11.727 -7.025 1.00 95.19 91 PRO A CA 1
ATOM 707 C C . PRO A 1 91 ? -7.579 11.461 -6.923 1.00 95.19 91 PRO A C 1
ATOM 709 O O . PRO A 1 91 ? -8.134 11.512 -5.831 1.00 95.19 91 PRO A O 1
ATOM 712 N N . GLU A 1 92 ? -8.223 11.120 -8.037 1.00 96.00 92 GLU A N 1
ATOM 713 C CA . GLU A 1 92 ? -9.657 10.844 -8.128 1.00 96.00 92 GLU A CA 1
ATOM 714 C C . GLU A 1 92 ? -10.098 9.562 -7.403 1.00 96.00 92 GLU A C 1
ATOM 716 O O . GLU A 1 92 ? -11.291 9.357 -7.185 1.00 96.00 92 GLU A O 1
ATOM 721 N N . LEU A 1 93 ? -9.155 8.692 -7.025 1.00 96.88 93 LEU A N 1
ATOM 722 C CA . LEU A 1 93 ? -9.433 7.452 -6.294 1.00 96.88 93 LEU A CA 1
ATOM 723 C C . LEU A 1 93 ? -9.154 7.577 -4.792 1.00 96.88 93 LEU A C 1
ATOM 725 O O . LEU A 1 93 ? -9.635 6.747 -4.021 1.00 96.88 93 LEU A O 1
ATOM 729 N N . LEU A 1 94 ? -8.411 8.602 -4.356 1.00 96.00 94 LEU A N 1
ATOM 730 C CA . LEU A 1 94 ? -7.923 8.724 -2.974 1.00 96.00 94 LEU A CA 1
ATOM 731 C C . LEU A 1 94 ? -9.034 8.717 -1.919 1.00 96.00 94 LEU A C 1
ATOM 733 O O . LEU A 1 94 ? -8.792 8.290 -0.793 1.00 96.00 94 LEU A O 1
ATOM 737 N N . ASP A 1 95 ? -10.239 9.166 -2.273 1.00 95.56 95 ASP A N 1
ATOM 738 C CA . ASP A 1 95 ? -11.360 9.212 -1.335 1.00 95.56 95 ASP A CA 1
ATOM 739 C C . ASP A 1 95 ? -12.121 7.898 -1.183 1.00 95.56 95 ASP A C 1
ATOM 741 O O . ASP A 1 95 ? -12.858 7.731 -0.213 1.00 95.56 95 ASP A O 1
ATOM 745 N N . ARG A 1 96 ? -11.905 6.950 -2.096 1.00 97.06 96 ARG A N 1
ATOM 746 C CA . ARG A 1 96 ? -12.580 5.646 -2.103 1.00 97.06 96 ARG A CA 1
ATOM 747 C C . ARG A 1 96 ? -11.674 4.511 -1.657 1.00 97.06 96 ARG A C 1
ATOM 749 O O . ARG A 1 96 ? -12.138 3.554 -1.045 1.00 97.06 96 ARG A O 1
ATOM 756 N N . VAL A 1 97 ? -10.385 4.610 -1.971 1.00 98.12 97 VAL A N 1
ATOM 757 C CA . VAL A 1 97 ? -9.418 3.559 -1.659 1.00 98.12 97 VAL A CA 1
ATOM 758 C C . VAL A 1 97 ? -9.229 3.455 -0.150 1.00 98.12 97 VAL A C 1
ATOM 760 O O . VAL A 1 97 ? -8.928 4.440 0.522 1.00 98.12 97 VAL A O 1
ATOM 763 N N . SER A 1 98 ? -9.349 2.237 0.366 1.00 97.75 98 SER A N 1
ATOM 764 C CA . SER A 1 98 ? -9.043 1.895 1.755 1.00 97.75 98 SER A CA 1
ATOM 765 C C . SER A 1 98 ? -7.896 0.896 1.872 1.00 97.75 98 SER A C 1
ATOM 767 O O . SER A 1 98 ? -7.225 0.844 2.904 1.00 97.75 98 SER A O 1
ATOM 769 N N . ALA A 1 99 ? -7.617 0.125 0.819 1.00 98.06 99 ALA A N 1
ATOM 770 C CA . ALA A 1 99 ? -6.549 -0.862 0.844 1.00 98.06 99 ALA A CA 1
ATOM 771 C C . ALA A 1 99 ? -5.971 -1.168 -0.543 1.00 98.06 99 ALA A C 1
ATOM 773 O O . ALA A 1 99 ? -6.544 -0.780 -1.563 1.00 98.06 99 ALA A O 1
ATOM 774 N N . PHE A 1 100 ? -4.834 -1.865 -0.588 1.00 98.31 100 PHE A N 1
ATOM 775 C CA . PHE A 1 100 ? -4.211 -2.287 -1.844 1.00 98.31 100 PHE A CA 1
ATOM 776 C C . PHE A 1 100 ? -3.381 -3.567 -1.713 1.00 98.31 100 PHE A C 1
ATOM 778 O O . PHE A 1 100 ? -2.840 -3.859 -0.650 1.00 98.31 100 PHE A O 1
ATOM 785 N N . THR A 1 101 ? -3.225 -4.290 -2.819 1.00 97.25 101 THR A N 1
ATOM 786 C CA . THR A 1 101 ? -2.180 -5.307 -3.021 1.00 97.25 101 THR A CA 1
ATOM 787 C C . THR A 1 101 ? -1.259 -4.860 -4.150 1.00 97.25 101 THR A C 1
ATOM 789 O O . THR A 1 101 ? -1.696 -4.128 -5.035 1.00 97.25 101 THR A O 1
ATOM 792 N N . THR A 1 102 ? -0.008 -5.319 -4.149 1.00 95.81 102 THR A N 1
ATOM 793 C CA . THR A 1 102 ? 0.937 -5.077 -5.248 1.00 95.81 102 THR A CA 1
ATOM 794 C C . THR A 1 102 ? 1.702 -6.355 -5.559 1.00 95.81 102 THR A C 1
ATOM 796 O O . THR A 1 102 ? 2.235 -6.998 -4.653 1.00 95.81 102 THR A O 1
ATOM 799 N N . GLU A 1 103 ? 1.788 -6.687 -6.840 1.00 93.81 103 GLU A N 1
ATOM 800 C CA . GLU A 1 103 ? 2.550 -7.817 -7.370 1.00 93.81 103 GLU A CA 1
ATOM 801 C C . GLU A 1 103 ? 3.430 -7.373 -8.547 1.00 93.81 103 GLU A C 1
ATOM 803 O O . GLU A 1 103 ? 3.165 -6.313 -9.125 1.00 93.81 103 GLU A O 1
ATOM 808 N N . PRO A 1 104 ? 4.491 -8.123 -8.898 1.00 92.75 104 PRO A N 1
ATOM 809 C CA . PRO A 1 104 ? 5.263 -7.839 -10.100 1.00 92.75 104 PRO A CA 1
ATOM 810 C C . PRO A 1 104 ? 4.368 -7.840 -11.346 1.00 92.75 104 PRO A C 1
ATOM 812 O O . PRO A 1 104 ? 3.511 -8.705 -11.505 1.00 92.75 104 PRO A O 1
ATOM 815 N N . ASP A 1 105 ? 4.608 -6.912 -12.270 1.00 94.00 105 ASP A N 1
ATOM 816 C CA . ASP A 1 105 ? 4.050 -6.992 -13.623 1.00 94.00 105 ASP A CA 1
ATOM 817 C C . ASP A 1 105 ? 4.800 -8.100 -14.381 1.00 94.00 105 ASP A C 1
ATOM 819 O O . ASP A 1 105 ? 5.860 -7.860 -14.957 1.00 94.00 105 ASP A O 1
ATOM 823 N N . TYR A 1 106 ? 4.310 -9.341 -14.308 1.00 89.19 106 TYR A N 1
ATOM 824 C CA . TYR A 1 106 ? 5.008 -10.512 -14.857 1.00 89.19 106 TYR A CA 1
ATOM 825 C C . TYR A 1 106 ? 5.228 -10.438 -16.372 1.00 89.19 106 TYR A C 1
ATOM 827 O O . TYR A 1 106 ? 6.236 -10.961 -16.856 1.00 89.19 106 TYR A O 1
ATOM 835 N N . ASP A 1 107 ? 4.346 -9.741 -17.090 1.00 90.62 107 ASP A N 1
ATOM 836 C CA . ASP A 1 107 ? 4.436 -9.547 -18.537 1.00 90.62 107 ASP A CA 1
ATOM 837 C C . ASP A 1 107 ? 5.434 -8.442 -18.907 1.00 90.62 107 ASP A C 1
ATOM 839 O O . ASP A 1 107 ? 6.086 -8.503 -19.948 1.00 90.62 107 ASP A O 1
ATOM 843 N N . ASN A 1 108 ? 5.569 -7.416 -18.060 1.00 89.06 108 ASN A N 1
ATOM 844 C CA . ASN A 1 108 ? 6.416 -6.253 -18.313 1.00 89.06 108 ASN A CA 1
ATOM 845 C C . ASN A 1 108 ? 7.156 -5.808 -17.048 1.00 89.06 108 ASN A C 1
ATOM 847 O O . ASN A 1 108 ? 6.970 -4.687 -16.583 1.00 89.06 108 ASN A O 1
ATOM 851 N N . GLN A 1 109 ? 8.042 -6.651 -16.516 1.00 86.88 109 GLN A N 1
ATOM 852 C CA . GLN A 1 109 ? 8.650 -6.462 -15.187 1.00 86.88 109 GLN A CA 1
ATOM 853 C C . GLN A 1 109 ? 9.443 -5.161 -15.008 1.00 86.88 109 GLN A C 1
ATOM 855 O O . GLN A 1 109 ? 9.670 -4.734 -13.877 1.00 86.88 109 GLN A O 1
ATOM 860 N N . PHE A 1 110 ? 9.862 -4.511 -16.095 1.00 88.25 110 PHE A N 1
ATOM 861 C CA . PHE A 1 110 ? 10.704 -3.319 -16.056 1.00 88.25 110 PHE A CA 1
ATOM 862 C C . PHE A 1 110 ? 10.122 -2.165 -16.871 1.00 88.25 110 PHE A C 1
ATOM 864 O O . PHE A 1 110 ? 9.475 -2.356 -17.902 1.00 88.25 110 PHE A O 1
ATOM 871 N N . THR A 1 111 ? 10.399 -0.933 -16.443 1.00 85.81 111 THR A N 1
ATOM 872 C CA . THR A 1 111 ? 10.159 0.250 -17.279 1.00 85.81 111 THR A CA 1
ATOM 873 C C . THR A 1 111 ? 11.095 0.264 -18.488 1.00 85.81 111 THR A C 1
ATOM 875 O O . THR A 1 111 ? 12.153 -0.370 -18.487 1.00 85.81 111 THR A O 1
ATOM 878 N N . GLN A 1 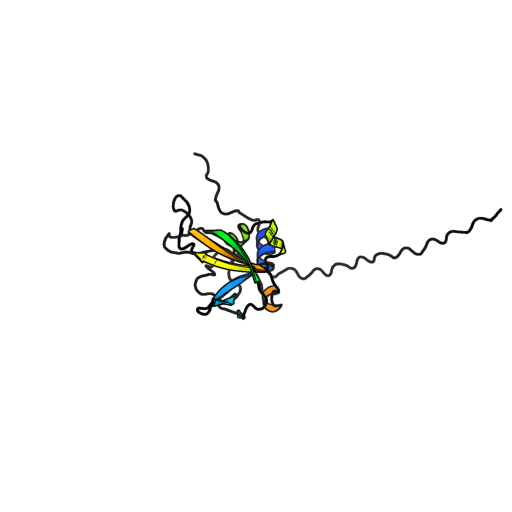112 ? 10.762 1.062 -19.506 1.00 76.00 112 GLN A N 1
ATOM 879 C CA . GLN A 1 112 ? 11.678 1.322 -20.617 1.00 76.00 112 GLN A CA 1
ATOM 880 C C . GLN A 1 112 ? 13.018 1.850 -20.070 1.00 76.00 112 GLN A C 1
ATOM 882 O O . GLN A 1 112 ? 13.045 2.818 -19.311 1.00 76.00 112 GLN A O 1
ATOM 887 N N . GLY A 1 113 ? 14.120 1.171 -20.403 1.00 76.38 113 GLY A N 1
ATOM 888 C CA . GLY A 1 113 ? 15.457 1.468 -19.871 1.00 76.38 113 GLY A CA 1
ATOM 889 C C . GLY A 1 113 ? 15.871 0.659 -18.636 1.00 76.38 113 GLY A C 1
ATOM 890 O O . GLY A 1 113 ? 16.984 0.851 -18.157 1.00 76.38 113 GLY A O 1
ATOM 891 N N . GLY A 1 114 ? 15.022 -0.242 -18.124 1.00 79.25 114 GLY A N 1
ATOM 892 C CA . GLY A 1 114 ? 15.428 -1.243 -17.131 1.00 79.25 114 GLY A CA 1
ATOM 893 C C . GLY A 1 114 ? 16.012 -0.647 -15.853 1.00 79.25 114 GLY A C 1
ATOM 894 O O . GLY A 1 114 ? 17.008 -1.154 -15.354 1.00 79.25 114 GLY A O 1
ATOM 895 N N . SER A 1 115 ? 15.463 0.480 -15.391 1.00 84.62 115 SER A N 1
ATOM 896 C CA . SER A 1 115 ? 15.929 1.194 -14.188 1.00 84.62 115 SER A CA 1
ATOM 897 C C . SER A 1 115 ? 14.940 1.115 -13.021 1.00 84.62 115 SER A C 1
ATOM 899 O O . SER A 1 115 ? 15.285 1.487 -11.904 1.00 84.62 115 SER A O 1
ATOM 901 N N . TYR A 1 116 ? 13.718 0.646 -13.281 1.00 89.69 116 TYR A N 1
ATOM 902 C CA . TYR A 1 116 ? 12.655 0.500 -12.294 1.00 89.69 116 TYR A CA 1
ATOM 903 C C . TYR A 1 116 ? 11.840 -0.752 -12.584 1.00 89.69 116 TYR A C 1
ATOM 905 O O . TYR A 1 116 ? 11.678 -1.132 -13.750 1.00 89.69 116 TYR A O 1
ATOM 913 N N . HIS A 1 117 ? 11.307 -1.370 -11.532 1.00 91.94 117 HIS A N 1
ATOM 914 C CA . HIS A 1 117 ? 10.336 -2.443 -11.681 1.00 91.94 117 HIS A CA 1
ATOM 915 C C . HIS A 1 117 ? 8.951 -1.879 -11.924 1.00 91.94 117 HIS A C 1
ATOM 917 O O . HIS A 1 117 ? 8.604 -0.811 -11.420 1.00 91.94 117 HIS A O 1
ATOM 923 N N . ARG A 1 118 ? 8.145 -2.627 -12.666 1.00 94.19 118 ARG A N 1
ATOM 924 C CA . ARG A 1 118 ? 6.710 -2.396 -12.766 1.00 94.19 118 ARG A CA 1
ATOM 925 C C . ARG A 1 118 ? 5.981 -3.377 -11.862 1.00 94.19 118 ARG A C 1
ATOM 927 O O . ARG A 1 118 ? 6.335 -4.552 -11.787 1.00 94.19 118 ARG A O 1
ATOM 934 N N . GLY A 1 119 ? 4.968 -2.869 -11.184 1.00 94.56 119 GLY A N 1
ATOM 935 C CA . GLY A 1 119 ? 4.019 -3.653 -10.420 1.00 94.56 119 GLY A CA 1
ATOM 936 C C . GLY A 1 119 ? 2.601 -3.427 -10.919 1.00 94.56 119 GLY A C 1
ATOM 937 O O . GLY A 1 119 ? 2.274 -2.365 -11.457 1.00 94.56 119 GLY A O 1
ATOM 938 N N . VAL A 1 120 ? 1.752 -4.422 -10.704 1.00 96.88 120 VAL A N 1
ATOM 939 C CA . VAL A 1 120 ? 0.302 -4.277 -10.792 1.00 96.88 120 VAL A CA 1
ATOM 940 C C . VAL A 1 120 ? -0.210 -4.079 -9.373 1.00 96.88 120 VAL A C 1
ATOM 942 O O . VAL A 1 120 ? -0.078 -4.952 -8.517 1.00 96.88 120 VAL A O 1
ATOM 945 N N . THR A 1 121 ? -0.760 -2.897 -9.105 1.00 97.81 121 THR A N 1
ATOM 946 C CA . THR A 1 121 ? -1.374 -2.573 -7.819 1.00 97.81 121 THR A CA 1
ATOM 947 C C . THR A 1 121 ? -2.887 -2.641 -7.954 1.00 97.81 121 THR A C 1
ATOM 949 O O . THR A 1 121 ? -3.480 -1.835 -8.672 1.00 97.81 121 THR A O 1
ATOM 952 N N . THR A 1 122 ? -3.522 -3.562 -7.232 1.00 98.25 122 THR A N 1
ATOM 953 C CA . THR A 1 122 ? -4.984 -3.621 -7.138 1.00 98.25 122 THR A CA 1
ATOM 954 C C . THR A 1 122 ? -5.438 -2.803 -5.942 1.00 98.25 122 THR A C 1
ATOM 956 O O . THR A 1 122 ? -5.024 -3.057 -4.813 1.00 98.25 122 THR A O 1
ATOM 959 N N . LEU A 1 123 ? -6.284 -1.810 -6.194 1.00 98.56 123 LEU A N 1
ATOM 960 C CA . LEU A 1 123 ? -6.875 -0.943 -5.185 1.00 98.56 123 LEU A CA 1
ATOM 961 C C . LEU A 1 123 ? -8.236 -1.491 -4.766 1.00 98.56 123 LEU A C 1
ATOM 963 O O . LE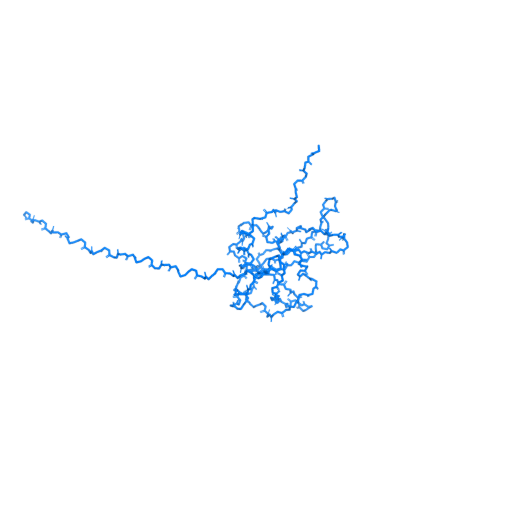U A 1 123 ? -9.001 -1.953 -5.614 1.00 98.56 123 LEU A O 1
ATOM 967 N N . TYR A 1 124 ? -8.561 -1.372 -3.484 1.00 98.50 124 TYR A N 1
ATOM 968 C CA . TYR A 1 124 ? -9.818 -1.835 -2.908 1.00 98.50 124 TYR A CA 1
ATOM 969 C C . TYR A 1 124 ? -10.528 -0.700 -2.175 1.00 98.50 124 TYR A C 1
ATOM 971 O O . TYR A 1 124 ? -9.882 0.155 -1.562 1.00 98.50 124 TYR A O 1
ATOM 979 N N . GLU A 1 125 ? -11.856 -0.726 -2.208 1.00 98.25 125 GLU A N 1
ATOM 980 C CA . GLU A 1 125 ? -12.719 0.105 -1.369 1.00 98.25 125 GLU A CA 1
ATOM 981 C C . GLU A 1 125 ? -13.513 -0.765 -0.391 1.00 98.25 125 GLU A C 1
ATOM 983 O O . GLU A 1 125 ? -13.781 -1.941 -0.654 1.00 98.25 125 GLU A O 1
ATOM 988 N N . GLY A 1 126 ? -13.885 -0.189 0.749 1.00 96.81 126 GLY A N 1
ATOM 989 C CA . GLY A 1 126 ? -14.631 -0.883 1.796 1.00 96.81 126 GLY A CA 1
ATOM 990 C C . GLY A 1 126 ? -14.153 -0.523 3.203 1.00 96.81 126 GLY A C 1
ATOM 991 O O . GLY A 1 126 ? -13.232 0.286 3.360 1.00 96.81 126 GLY A O 1
ATOM 992 N N . PRO A 1 127 ? -14.784 -1.099 4.238 1.00 95.31 127 PRO A N 1
ATOM 993 C CA . PRO A 1 127 ? -14.506 -0.757 5.622 1.00 95.31 127 PRO A CA 1
ATOM 994 C C . PRO A 1 127 ? -13.123 -1.247 6.064 1.00 95.31 127 PRO A C 1
ATOM 996 O O . PRO A 1 127 ? -12.704 -2.358 5.742 1.00 95.31 127 PRO A O 1
ATOM 999 N N . LEU A 1 128 ? -12.447 -0.427 6.869 1.00 94.44 128 LEU A N 1
ATOM 1000 C CA . LEU A 1 128 ? -11.289 -0.859 7.645 1.00 94.44 128 LEU A CA 1
ATOM 1001 C C . LEU A 1 128 ? -11.743 -1.274 9.049 1.00 94.44 128 LEU A C 1
ATOM 1003 O O . LEU A 1 128 ? -12.445 -0.489 9.698 1.00 94.44 128 LEU A O 1
ATOM 1007 N N . PRO A 1 129 ? -11.328 -2.454 9.543 1.00 94.06 129 PRO A N 1
ATOM 1008 C CA . PRO A 1 129 ? -11.487 -2.819 10.944 1.00 94.06 129 PRO A CA 1
ATOM 1009 C C . PRO A 1 129 ? -10.913 -1.741 11.867 1.00 94.06 129 PRO A C 1
ATOM 1011 O O . PRO A 1 129 ? -9.920 -1.086 11.541 1.00 94.06 129 PRO A O 1
ATOM 1014 N N . GLU A 1 130 ? -11.523 -1.555 13.037 1.00 92.12 130 GLU A N 1
ATOM 1015 C CA . GLU A 1 130 ? -11.113 -0.506 13.974 1.00 92.12 130 GLU A CA 1
ATOM 1016 C C . GLU A 1 130 ? -9.648 -0.649 14.404 1.00 92.12 130 GLU A C 1
ATOM 1018 O O . GLU A 1 130 ? -8.917 0.341 14.392 1.00 92.12 130 GLU A O 1
ATOM 1023 N N . ALA A 1 131 ? -9.199 -1.877 14.681 1.00 91.62 131 ALA A N 1
ATOM 1024 C CA . ALA A 1 131 ? -7.813 -2.169 15.038 1.00 91.62 131 ALA A CA 1
ATOM 1025 C C . ALA A 1 131 ? -6.829 -1.757 13.928 1.00 91.62 131 ALA A C 1
ATOM 1027 O O . ALA A 1 131 ? -5.817 -1.117 14.200 1.00 91.62 131 ALA A O 1
ATOM 1028 N N . VAL A 1 132 ? -7.156 -2.049 12.665 1.00 93.81 132 VAL A N 1
ATOM 1029 C CA . VAL A 1 132 ? -6.349 -1.670 11.491 1.00 93.81 132 VAL A CA 1
ATOM 1030 C C . VAL A 1 132 ? -6.344 -0.157 11.267 1.00 93.81 132 VAL A C 1
ATOM 1032 O O . VAL A 1 132 ? -5.315 0.419 10.906 1.00 93.81 132 VAL A O 1
ATOM 1035 N N . ARG A 1 133 ? -7.483 0.509 11.482 1.00 92.94 133 ARG A N 1
ATOM 1036 C CA . ARG A 1 133 ? -7.605 1.967 11.360 1.00 92.94 133 ARG A CA 1
ATOM 1037 C C . ARG A 1 133 ? -6.809 2.697 12.445 1.00 92.94 133 ARG A C 1
ATOM 1039 O O . ARG A 1 133 ? -6.190 3.714 12.146 1.00 92.94 133 ARG A O 1
ATOM 1046 N N . ALA A 1 134 ? -6.828 2.183 13.673 1.00 92.94 134 ALA A N 1
ATOM 1047 C CA . ALA A 1 134 ? -6.115 2.746 14.819 1.00 92.94 134 ALA A CA 1
ATOM 1048 C C . ALA A 1 134 ? -4.618 2.389 14.842 1.00 92.94 134 ALA A C 1
ATOM 1050 O O . ALA A 1 134 ? -3.851 3.018 15.572 1.00 92.94 134 ALA A O 1
ATOM 1051 N N . ALA A 1 135 ? -4.193 1.398 14.053 1.00 93.75 135 ALA A N 1
ATOM 1052 C CA . ALA A 1 135 ? -2.806 0.963 14.004 1.00 93.75 135 ALA A CA 1
ATOM 1053 C C . ALA A 1 135 ? -1.856 2.104 13.581 1.00 93.75 135 ALA A C 1
ATOM 1055 O O . ALA A 1 135 ? -2.187 2.889 12.678 1.00 93.75 135 ALA A O 1
ATOM 1056 N N . PRO A 1 136 ? -0.654 2.180 14.183 1.00 95.62 136 PRO A N 1
ATOM 1057 C CA . PRO A 1 136 ? 0.329 3.182 13.810 1.00 95.62 136 PRO A CA 1
ATOM 1058 C C . PRO A 1 136 ? 0.807 2.972 12.372 1.00 95.62 136 PRO A C 1
ATOM 1060 O O . PRO A 1 136 ? 0.795 1.868 11.826 1.00 95.62 136 PRO A O 1
ATOM 1063 N N . VAL A 1 137 ? 1.289 4.049 11.766 1.00 96.12 137 VAL A N 1
ATOM 1064 C CA . VAL A 1 137 ? 2.120 3.998 10.565 1.00 96.12 137 VAL A CA 1
ATOM 1065 C C . VAL A 1 137 ? 3.572 4.056 11.015 1.00 96.12 137 VAL A C 1
ATOM 1067 O O . VAL A 1 137 ? 3.960 4.966 11.747 1.00 96.12 137 VAL A O 1
ATOM 1070 N N . ILE A 1 138 ? 4.389 3.105 10.568 1.00 96.44 138 ILE A N 1
ATOM 1071 C CA . ILE A 1 138 ? 5.827 3.133 10.834 1.00 96.44 138 ILE A CA 1
ATOM 1072 C C . ILE A 1 138 ? 6.494 3.963 9.734 1.00 96.44 138 ILE A C 1
ATOM 1074 O O . ILE A 1 138 ? 6.442 3.612 8.557 1.00 96.44 138 ILE A O 1
ATOM 1078 N N . TYR A 1 139 ? 7.113 5.079 10.108 1.00 94.75 139 TYR A N 1
ATOM 1079 C CA . TYR A 1 139 ? 7.819 5.967 9.187 1.00 94.75 139 TYR A CA 1
ATOM 1080 C C . TYR A 1 139 ? 9.211 6.282 9.724 1.00 94.75 139 TYR A C 1
ATOM 1082 O O . TYR A 1 139 ? 9.357 6.871 10.799 1.00 94.75 139 TYR A O 1
ATOM 1090 N N . LYS A 1 140 ? 10.249 5.895 8.975 1.00 91.56 140 LYS A N 1
ATOM 1091 C CA . LYS A 1 140 ? 11.658 6.024 9.378 1.00 91.56 140 LYS A CA 1
ATOM 1092 C C . LYS A 1 140 ? 11.922 5.398 10.749 1.00 91.56 140 LYS A C 1
ATOM 1094 O O . LYS A 1 140 ? 12.567 6.005 11.606 1.00 91.56 140 LYS A O 1
ATOM 1099 N N . LYS A 1 141 ? 11.403 4.183 10.945 1.00 90.94 141 LYS A N 1
ATOM 1100 C CA . LYS A 1 141 ? 11.485 3.367 12.168 1.00 90.94 141 LYS A CA 1
ATOM 1101 C C . LYS A 1 141 ? 10.827 4.002 13.397 1.00 90.94 141 LYS A C 1
ATOM 1103 O O . LYS A 1 141 ? 11.142 3.623 14.521 1.00 90.94 141 LYS A O 1
ATOM 1108 N N . LYS A 1 142 ? 9.940 4.980 13.201 1.00 94.12 142 LYS A N 1
ATOM 1109 C CA . LYS A 1 142 ? 9.162 5.608 14.271 1.00 94.12 142 LYS A CA 1
ATOM 1110 C C . LYS A 1 142 ? 7.686 5.335 14.063 1.00 94.12 142 LYS A C 1
ATOM 1112 O O . LYS A 1 142 ? 7.191 5.461 12.945 1.00 94.12 142 LYS A O 1
ATOM 1117 N N . GLU A 1 143 ? 6.998 5.008 15.144 1.00 96.38 143 GLU A N 1
ATOM 1118 C CA . GLU A 1 143 ? 5.545 4.913 15.146 1.00 96.38 143 GLU A CA 1
ATOM 1119 C C . GLU A 1 143 ? 4.948 6.317 15.078 1.00 96.38 143 GLU A C 1
ATOM 1121 O O . GLU A 1 143 ? 5.313 7.209 15.848 1.00 96.38 143 GLU A O 1
ATOM 1126 N N . VAL A 1 144 ? 4.040 6.520 14.132 1.00 96.25 144 VAL A N 1
ATOM 1127 C CA . VAL A 1 144 ? 3.217 7.719 14.034 1.00 96.25 144 VAL A CA 1
ATOM 1128 C C . VAL A 1 144 ? 1.774 7.262 14.098 1.00 96.25 144 VAL A C 1
ATOM 1130 O O . VAL A 1 144 ? 1.352 6.424 13.304 1.00 96.25 144 VAL A O 1
ATOM 1133 N N . PHE A 1 145 ? 1.023 7.795 15.050 1.00 93.81 145 PHE A N 1
ATOM 1134 C CA . PHE A 1 145 ? -0.377 7.441 15.231 1.00 93.81 145 PHE A CA 1
ATOM 1135 C C . PHE A 1 145 ? -1.269 8.333 14.369 1.00 93.81 145 PHE A C 1
ATOM 1137 O O . PHE A 1 145 ? 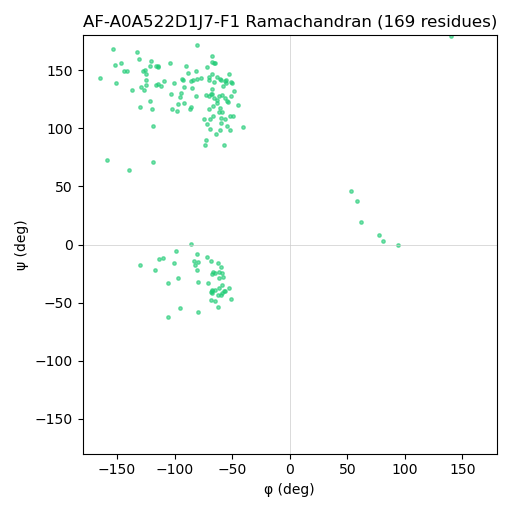-0.908 9.493 14.127 1.00 93.81 145 PHE A O 1
ATOM 1144 N N . PRO A 1 146 ? -2.410 7.808 13.883 1.00 88.25 146 PRO A N 1
ATOM 1145 C CA . PRO A 1 146 ? -3.407 8.655 13.254 1.00 88.25 146 PRO A CA 1
ATOM 1146 C C . PRO A 1 146 ? -3.794 9.763 14.241 1.00 88.25 146 PRO A C 1
ATOM 1148 O O . PRO A 1 146 ? -3.864 9.498 15.445 1.00 88.25 146 PRO A O 1
ATOM 1151 N N . PRO A 1 147 ? -4.021 11.001 13.769 1.00 83.94 147 PRO A N 1
ATOM 1152 C CA . PRO A 1 147 ? -4.552 12.033 14.643 1.00 83.94 147 PRO A CA 1
ATOM 1153 C C . PRO A 1 147 ? -5.850 11.506 15.251 1.00 83.94 147 PRO A C 1
ATOM 1155 O O . PRO A 1 147 ? -6.641 10.865 14.548 1.00 83.94 147 PRO A O 1
ATOM 1158 N N . GLU A 1 148 ? -6.065 11.761 16.544 1.00 75.56 148 GLU A N 1
ATOM 1159 C CA . GLU A 1 148 ? -7.380 11.516 17.128 1.00 75.56 148 GLU A CA 1
ATOM 1160 C C . GLU A 1 148 ? -8.416 12.182 16.221 1.00 75.56 148 GLU A C 1
ATOM 1162 O O . GLU A 1 148 ? -8.141 13.275 15.701 1.00 75.56 148 GLU A O 1
ATOM 1167 N N . PRO A 1 149 ? -9.571 11.539 15.964 1.00 61.34 149 PRO A N 1
ATOM 1168 C CA . PRO A 1 149 ? -10.658 12.241 15.317 1.00 61.34 149 PRO A CA 1
ATOM 1169 C C . PRO A 1 149 ? -10.856 13.498 16.147 1.00 61.34 149 PRO A C 1
ATOM 1171 O O . PRO A 1 149 ? -11.213 13.402 17.322 1.00 61.34 149 PRO A O 1
ATOM 1174 N N . SER A 1 150 ? -10.511 14.654 15.567 1.00 50.22 150 SER A N 1
ATOM 1175 C CA . SER A 1 150 ? -10.770 15.941 16.188 1.00 50.22 150 SER A CA 1
ATOM 1176 C C . SER A 1 150 ? -12.193 15.816 16.688 1.00 50.22 150 SER A C 1
ATOM 1178 O O . SER A 1 150 ? -13.091 15.511 15.897 1.00 50.22 150 SER A O 1
ATOM 1180 N N . GLN A 1 151 ? -12.385 15.955 18.002 1.00 43.31 151 GLN A N 1
ATOM 1181 C CA . GLN A 1 151 ? -13.677 16.368 18.506 1.00 43.31 151 GLN A CA 1
ATOM 1182 C C . GLN A 1 151 ? -13.942 17.617 17.688 1.00 43.31 151 GLN A C 1
ATOM 1184 O O . GLN A 1 151 ? -13.286 18.639 17.900 1.00 43.31 151 GLN A O 1
ATOM 1189 N N . ALA A 1 152 ? -14.727 17.474 16.620 1.00 40.41 152 ALA A N 1
ATOM 1190 C CA . ALA A 1 152 ? -15.187 18.599 15.859 1.00 40.41 152 ALA A CA 1
ATOM 1191 C C . ALA A 1 152 ? -15.865 19.402 16.942 1.00 40.41 152 ALA A C 1
ATOM 1193 O O . ALA A 1 152 ? -16.831 18.931 17.546 1.00 40.41 152 ALA A O 1
ATOM 1194 N N . THR A 1 153 ? -15.237 20.514 17.310 1.00 40.69 153 THR A N 1
ATOM 1195 C CA . THR A 1 153 ? -15.812 21.471 18.220 1.00 40.69 153 THR A CA 1
ATOM 1196 C C . THR A 1 153 ? -17.187 21.686 17.635 1.00 40.69 153 THR A C 1
ATOM 1198 O O . THR A 1 153 ? -17.314 22.190 16.516 1.00 40.69 153 THR A O 1
ATOM 1201 N N . THR A 1 154 ? -18.206 21.200 18.336 1.00 42.84 154 THR A N 1
ATOM 1202 C CA . THR A 1 154 ? -19.558 21.691 18.196 1.00 42.84 154 THR A CA 1
ATOM 1203 C C . THR A 1 154 ? -19.387 23.167 18.501 1.00 42.84 154 THR A C 1
ATOM 1205 O O . THR A 1 154 ? -19.398 23.577 19.656 1.00 42.84 154 THR A O 1
ATOM 1208 N N . GLN A 1 155 ? -19.028 23.962 17.492 1.00 44.53 155 GLN A N 1
ATOM 1209 C CA . GLN A 1 155 ? -19.193 25.388 17.572 1.00 44.53 155 GLN A CA 1
ATOM 1210 C C . GLN A 1 155 ? -20.684 25.496 17.774 1.00 44.53 155 GLN A C 1
ATOM 1212 O O . GLN A 1 155 ? -21.453 25.166 16.869 1.00 44.53 155 GLN A O 1
ATOM 1217 N N . ASP A 1 156 ? -21.056 25.799 19.014 1.00 45.25 156 ASP A N 1
ATOM 1218 C CA . ASP A 1 156 ? -22.380 26.229 19.388 1.00 45.25 156 ASP A CA 1
ATOM 1219 C C . ASP A 1 156 ? -22.829 27.188 18.294 1.00 45.25 156 ASP A C 1
ATOM 1221 O O . ASP A 1 156 ? -22.391 28.340 18.223 1.00 45.25 156 ASP A O 1
ATOM 1225 N N . ILE A 1 157 ? -23.667 26.692 17.383 1.00 48.91 157 ILE A N 1
ATOM 1226 C CA . ILE A 1 157 ? -24.467 27.560 16.547 1.00 48.91 157 ILE A CA 1
ATOM 1227 C C . ILE A 1 157 ? -25.351 28.230 17.580 1.00 48.91 157 ILE A C 1
ATOM 1229 O O . ILE A 1 157 ? -26.329 27.644 18.041 1.00 48.91 157 ILE A O 1
ATOM 1233 N N . ALA A 1 158 ? -24.934 29.411 18.034 1.00 55.16 158 ALA A N 1
ATOM 1234 C CA . ALA A 1 158 ? -25.741 30.248 18.885 1.00 55.16 158 ALA A CA 1
ATOM 1235 C C . ALA A 1 158 ? -27.052 30.443 18.129 1.00 55.16 158 ALA A C 1
ATOM 1237 O O . ALA A 1 158 ? -27.116 31.183 17.147 1.00 55.16 158 ALA A O 1
ATOM 1238 N N . VAL A 1 159 ? -28.081 29.703 18.543 1.00 52.75 159 VAL A N 1
ATOM 1239 C CA . VAL A 1 159 ? -29.439 29.857 18.046 1.00 52.75 159 VAL A CA 1
ATOM 1240 C C . VAL A 1 159 ? -29.813 31.288 18.398 1.00 52.75 159 VAL A C 1
ATOM 1242 O O . VAL A 1 159 ? -30.122 31.600 19.550 1.00 52.75 159 VAL A O 1
ATOM 1245 N N . MET A 1 160 ? -29.696 32.192 17.424 1.00 51.53 160 MET A N 1
ATOM 1246 C CA . MET A 1 160 ? -30.191 33.550 17.570 1.00 51.53 160 MET A CA 1
ATOM 1247 C C . MET A 1 160 ? -31.658 33.437 17.973 1.00 51.53 160 MET A C 1
ATOM 1249 O O . MET A 1 160 ? -32.460 32.801 17.287 1.00 51.53 160 MET A O 1
ATOM 1253 N N . LYS A 1 161 ? -31.996 34.031 19.122 1.00 62.31 161 LYS A N 1
ATOM 1254 C CA . LYS A 1 161 ? -33.381 34.137 19.581 1.00 62.31 161 LYS A CA 1
ATOM 1255 C C . LYS A 1 161 ? -34.225 34.730 18.442 1.00 62.31 161 LYS A C 1
ATOM 1257 O O . LYS A 1 161 ? -33.752 35.665 17.789 1.00 62.31 161 LYS A O 1
ATOM 1262 N N . PRO A 1 162 ? -35.454 34.240 18.207 1.00 64.12 162 PRO A N 1
ATOM 1263 C CA . PRO A 1 162 ? -36.306 34.799 17.172 1.00 64.12 162 PRO A CA 1
ATOM 1264 C C . PRO A 1 162 ? -36.497 36.300 17.414 1.00 64.12 162 PRO A C 1
ATOM 1266 O O . PRO A 1 162 ? -36.896 36.717 18.505 1.00 64.12 162 PRO A O 1
ATOM 1269 N N . ILE A 1 163 ? -36.205 37.110 16.395 1.00 66.12 163 ILE A N 1
ATOM 1270 C CA . ILE A 1 163 ? -36.550 38.531 16.377 1.00 66.12 163 ILE A CA 1
ATOM 1271 C C . ILE A 1 163 ? -38.075 38.620 16.465 1.00 66.12 163 ILE A C 1
ATOM 1273 O O . ILE A 1 163 ? -38.787 38.187 15.559 1.00 66.12 163 ILE A O 1
ATOM 1277 N N . GLN A 1 164 ? -38.589 39.172 17.565 1.00 63.69 164 GLN A N 1
ATOM 1278 C CA . GLN A 1 164 ? -40.001 39.521 17.646 1.00 63.69 164 GLN A CA 1
ATOM 1279 C C . GLN A 1 164 ? -40.256 40.736 16.752 1.00 63.69 164 GLN A C 1
ATOM 1281 O O . GLN A 1 164 ? -39.924 41.869 17.103 1.00 63.69 164 GLN A O 1
ATOM 1286 N N . LEU A 1 165 ? -40.848 40.496 15.584 1.00 61.88 165 LEU A N 1
ATOM 1287 C CA . LEU A 1 165 ? -41.404 41.554 14.750 1.00 61.88 165 LEU A CA 1
ATOM 1288 C C . LEU A 1 165 ? -42.600 42.168 15.489 1.00 61.88 165 LEU A C 1
ATOM 1290 O O . LEU A 1 165 ? -43.644 41.532 15.643 1.00 61.88 16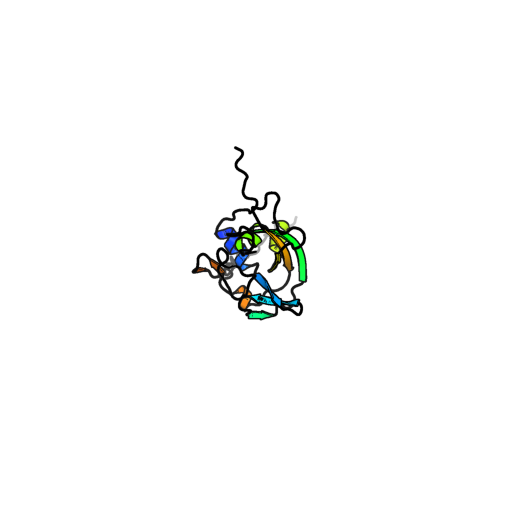5 LEU A O 1
ATOM 1294 N N . LYS A 1 166 ? -42.455 43.414 15.956 1.00 60.41 166 LYS A N 1
ATOM 1295 C CA . LYS A 1 166 ? -43.594 44.219 16.409 1.00 60.41 166 LYS A CA 1
ATOM 1296 C C . LYS A 1 166 ? -44.547 44.391 15.225 1.00 60.41 166 LYS A C 1
ATOM 1298 O O . LYS A 1 166 ? -44.171 44.985 14.218 1.00 60.41 166 LYS A O 1
ATOM 1303 N N . LYS A 1 167 ? -45.776 43.882 15.349 1.00 53.59 167 LYS A N 1
ATOM 1304 C CA . LYS A 1 167 ? -46.872 44.219 14.434 1.00 53.59 167 LYS A CA 1
ATOM 1305 C C . LYS A 1 167 ? -47.090 45.734 14.495 1.00 53.59 167 LYS A C 1
ATOM 1307 O O . LYS A 1 167 ? -47.444 46.258 15.549 1.00 53.59 167 LYS A O 1
ATOM 1312 N N . GLY A 1 168 ? -46.827 46.423 13.386 1.00 55.47 168 GLY A N 1
ATOM 1313 C CA . GLY A 1 168 ? -47.277 47.798 13.182 1.00 55.47 168 GLY A CA 1
ATOM 1314 C C . GLY A 1 168 ? -48.807 47.849 13.064 1.00 55.47 168 GLY A C 1
ATOM 1315 O O . GLY A 1 168 ? -49.419 46.820 12.761 1.00 55.47 168 GLY A O 1
ATOM 1316 N N . PRO A 1 169 ? -49.433 49.004 13.341 1.00 54.62 169 PRO A N 1
ATOM 1317 C CA . PRO A 1 169 ? -50.884 49.111 13.403 1.00 54.62 169 PRO A CA 1
ATOM 1318 C C . PRO A 1 169 ? -51.500 48.905 12.015 1.00 54.62 169 PRO A C 1
ATOM 1320 O O . PRO A 1 169 ? -51.014 49.457 11.028 1.00 54.62 169 PRO A O 1
ATOM 1323 N N . GLN A 1 170 ? -52.549 48.081 11.951 1.00 58.41 170 GLN A N 1
ATOM 1324 C CA . GLN A 1 170 ? -53.393 47.955 10.762 1.00 58.41 170 GLN A CA 1
ATOM 1325 C C . GLN A 1 170 ? -54.143 49.278 10.517 1.00 58.41 170 GLN A C 1
ATOM 1327 O O . GLN A 1 170 ? -54.583 49.882 11.499 1.00 58.41 170 GLN A O 1
ATOM 1332 N N . PRO A 1 171 ? -54.271 49.722 9.253 1.00 66.88 171 PRO A N 1
ATOM 1333 C CA . PRO A 1 171 ? -55.158 50.820 8.878 1.00 66.88 171 PRO A CA 1
ATOM 1334 C C . PRO A 1 171 ? -56.638 50.427 8.962 1.00 66.88 171 PRO A C 1
ATOM 1336 O O . PRO A 1 171 ? -56.944 49.219 8.815 1.00 66.88 171 PRO A O 1
#